Protein AF-A0A1A8FPU8-F1 (afdb_monomer)

Secondary structure (DSSP, 8-state):
-HHHHHHHH--TTTTTS-EEEHHHHHHH-S---SHHHHHHHHHHHHTTSEEEEEETTEEEEEE-

Radius of gyration: 11.94 Å; Cα contacts (8 Å, |Δi|>4): 60; chains: 1; bounding box: 26×24×26 Å

Nearest PDB structures (foldseek):
  4c9y-assembly2_B  TM=9.973E-01  e=5.118E-07  Homo sapiens
  4ca0-assembly2_B  TM=9.782E-01  e=3.483E-07  Homo sapiens
  2co5-assembly1_A  TM=7.225E-01  e=8.894E-01  Sulfolobus turreted icosahedral virus 1
  6rbd-assembly1_l  TM=6.722E-01  e=1.011E+00  Saccharomyces cerevisiae S288C
  7r81-assembly1_L2  TM=5.482E-01  e=4.714E+00  Neurospora crassa

Organism: NCBI:txid1143690

Mean predicted aligned error: 2.52 Å

Solvent-accessible surface area (backbone atoms only — not comparable to full-atom values): 3922 Å² total; per-residue (Å²): 110,70,70,53,55,56,58,73,68,56,50,87,90,42,67,97,52,58,64,45,40,69,67,51,42,58,71,77,42,97,57,67,96,44,74,67,46,53,50,50,51,51,51,36,39,74,69,62,47,32,48,81,48,79,59,93,94,41,59,33,47,29,57,100

InterPro domains:
  IPR009829 Spindle and kinetochore-associated protein 1 [PF07160] (2-57)
  IPR009829 Spindle and kinetochore-associated protein 1 [PTHR28573] (4-64)
  IPR042031 SKA1 microtubule binding domain superfamily [G3DSA:1.10.10.1890] (1-64)

Sequence (64 aa):
RLQQRFRDQETKDTKGHCFVVEEDIHEFTQMKVDKRFQGILNMLRHCQRLRQLRGGGLVRYVLL

Foldseek 3Di:
DVVVVVVVPDDPVCVPWDKDWQVCCVVPHPDDPDPVVVVVLVVCVVVVQWDWDDDPNTIITTGD

pLDDT: mean 95.55, std 2.11, range [85.44, 98.06]

Structure (mmCIF, N/CA/C/O backbone):
data_AF-A0A1A8FPU8-F1
#
_entry.id   AF-A0A1A8FPU8-F1
#
loop_
_atom_site.group_PDB
_atom_site.id
_atom_site.type_symbol
_atom_site.label_atom_id
_atom_site.label_alt_id
_atom_site.label_comp_id
_atom_site.label_asym_id
_atom_site.label_entity_id
_atom_site.label_seq_id
_atom_site.pdbx_PDB_ins_code
_atom_site.Cartn_x
_atom_site.Cartn_y
_atom_site.Cartn_z
_atom_site.occupancy
_atom_site.B_iso_or_equiv
_atom_site.auth_seq_id
_atom_site.auth_comp_id
_atom_site.auth_asym_id
_atom_site.auth_atom_id
_atom_site.pdbx_PDB_model_num
ATOM 1 N N . ARG A 1 1 ? -9.965 7.593 14.128 1.00 85.44 1 ARG A N 1
ATOM 2 C CA . ARG A 1 1 ? -10.312 7.530 12.684 1.00 85.44 1 ARG A CA 1
ATOM 3 C C . ARG A 1 1 ? -9.362 6.594 11.936 1.00 85.44 1 ARG A C 1
ATOM 5 O O . ARG A 1 1 ? -9.853 5.627 11.381 1.00 85.44 1 ARG A O 1
ATOM 12 N N . LEU A 1 2 ? -8.038 6.773 12.039 1.00 94.19 2 LEU A N 1
ATOM 13 C CA . LEU A 1 2 ? -7.038 5.884 11.418 1.00 94.19 2 LEU A CA 1
ATOM 14 C C . LEU A 1 2 ? -7.173 4.398 11.809 1.00 94.19 2 LEU A C 1
ATOM 16 O O . LEU A 1 2 ? -7.253 3.537 10.945 1.00 94.19 2 LEU A O 1
ATOM 20 N N . GLN A 1 3 ? -7.311 4.098 13.105 1.00 95.75 3 GLN A N 1
ATOM 21 C CA . GLN A 1 3 ? -7.525 2.716 13.561 1.00 95.75 3 GLN A CA 1
ATOM 22 C C . GLN A 1 3 ? -8.777 2.070 12.943 1.00 95.75 3 GLN A C 1
ATOM 24 O O . GLN A 1 3 ? -8.765 0.880 12.648 1.0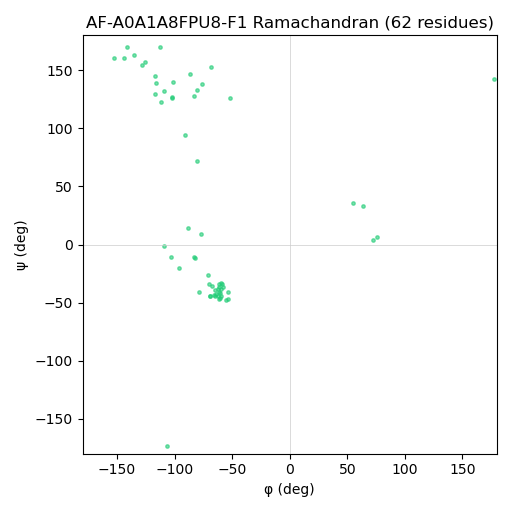0 95.75 3 GLN A O 1
ATOM 29 N N . GLN A 1 4 ? -9.854 2.841 12.752 1.00 97.00 4 GLN A N 1
ATOM 30 C CA . GLN A 1 4 ? -11.072 2.335 12.120 1.00 97.00 4 GLN A CA 1
ATOM 31 C C . GLN A 1 4 ? -10.825 2.047 10.636 1.00 97.00 4 GLN A C 1
ATOM 33 O O . GLN A 1 4 ? -11.154 0.959 10.191 1.00 97.00 4 GLN A O 1
ATOM 38 N N . ARG A 1 5 ? -10.140 2.950 9.915 1.00 96.12 5 ARG A N 1
ATOM 39 C CA . ARG A 1 5 ? -9.719 2.739 8.518 1.00 96.12 5 ARG A CA 1
ATOM 40 C C . ARG A 1 5 ? -8.93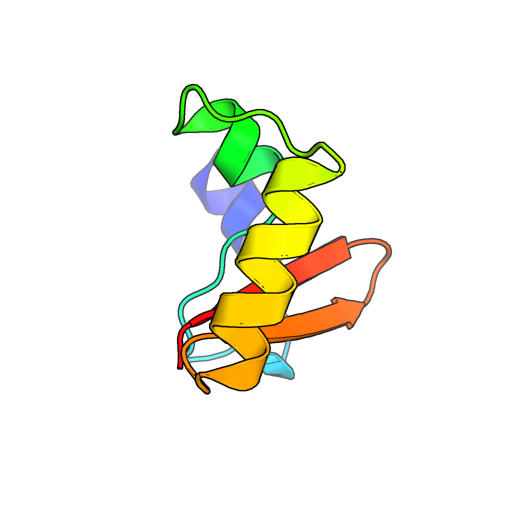2 1.435 8.360 1.00 96.12 5 ARG A C 1
ATOM 42 O O . ARG A 1 5 ? -9.273 0.631 7.505 1.00 96.12 5 ARG A O 1
ATOM 49 N N . PHE A 1 6 ? -7.961 1.169 9.235 1.00 96.25 6 PHE A N 1
ATOM 50 C CA . PHE A 1 6 ? -7.219 -0.099 9.216 1.00 96.25 6 PHE A CA 1
ATOM 51 C C . PHE A 1 6 ? -8.117 -1.319 9.459 1.00 96.25 6 PHE A C 1
ATOM 53 O O . PHE A 1 6 ? -7.978 -2.327 8.774 1.00 96.25 6 PHE A O 1
ATOM 60 N N . ARG A 1 7 ? -9.073 -1.228 10.395 1.00 95.50 7 ARG A N 1
ATOM 61 C CA . ARG A 1 7 ? -10.049 -2.304 10.642 1.00 95.50 7 ARG A CA 1
ATOM 62 C C . ARG A 1 7 ? -10.978 -2.535 9.450 1.00 95.50 7 ARG A C 1
ATOM 64 O O . ARG A 1 7 ? -11.263 -3.683 9.140 1.00 95.50 7 ARG A O 1
ATOM 71 N N . ASP A 1 8 ? -11.420 -1.480 8.776 1.00 96.31 8 ASP A N 1
ATOM 72 C CA . ASP A 1 8 ? -12.311 -1.578 7.611 1.00 96.31 8 ASP A CA 1
ATOM 73 C C . ASP A 1 8 ? -11.583 -2.157 6.387 1.00 96.31 8 ASP A C 1
ATOM 75 O O . ASP A 1 8 ? -12.189 -2.775 5.512 1.00 96.31 8 ASP A O 1
ATOM 79 N N . GLN A 1 9 ? -10.261 -1.981 6.331 1.00 97.19 9 GLN A N 1
ATOM 80 C CA . GLN A 1 9 ? -9.408 -2.555 5.301 1.00 97.19 9 GLN A CA 1
ATOM 81 C C . GLN A 1 9 ? -9.009 -4.005 5.599 1.00 97.19 9 GLN A C 1
ATOM 83 O O . GLN A 1 9 ? -8.491 -4.658 4.701 1.00 97.19 9 GLN A O 1
ATOM 88 N N . GLU A 1 10 ? -9.248 -4.559 6.785 1.00 97.19 10 GLU A N 1
ATOM 89 C CA . GLU A 1 10 ? -8.963 -5.970 7.071 1.00 97.19 10 GLU A CA 1
ATOM 90 C C . GLU A 1 10 ? -9.881 -6.933 6.295 1.00 97.19 10 GLU A C 1
ATOM 92 O O . GLU A 1 10 ? -11.011 -6.627 5.919 1.00 97.19 10 GLU A O 1
ATOM 97 N N . THR A 1 11 ? -9.378 -8.139 6.048 1.00 96.44 11 THR A N 1
ATOM 98 C CA . THR A 1 11 ? -10.084 -9.246 5.391 1.00 96.44 11 THR A CA 1
ATOM 99 C C . THR A 1 11 ? -9.717 -10.565 6.063 1.00 96.44 11 THR A C 1
ATOM 101 O O . THR A 1 11 ? -8.778 -10.648 6.854 1.00 96.44 11 THR A O 1
ATOM 104 N N . LYS A 1 12 ? -10.422 -11.648 5.719 1.00 96.00 12 LYS A N 1
ATOM 105 C CA . LYS A 1 12 ? -10.062 -12.986 6.216 1.00 96.00 12 LYS A CA 1
ATOM 106 C C . LYS A 1 12 ? -8.632 -13.386 5.822 1.00 96.00 12 LYS A C 1
ATOM 108 O O . LYS A 1 12 ? -7.958 -14.027 6.621 1.00 96.00 12 LYS A O 1
ATOM 113 N N . ASP A 1 13 ? -8.168 -12.954 4.649 1.00 95.75 13 ASP A N 1
ATOM 114 C CA . ASP A 1 13 ? -6.866 -13.327 4.076 1.00 95.75 13 ASP A CA 1
ATOM 115 C C . ASP A 1 13 ? -5.680 -12.509 4.617 1.00 95.75 13 ASP A C 1
ATOM 117 O O . ASP A 1 13 ? -4.520 -12.859 4.376 1.00 95.75 13 ASP A O 1
ATOM 121 N N . THR A 1 14 ? -5.962 -11.419 5.336 1.00 96.81 14 THR A N 1
ATOM 122 C CA . THR A 1 14 ? -4.961 -10.538 5.960 1.00 96.81 14 THR A CA 1
ATOM 123 C C . THR A 1 14 ? -4.829 -10.745 7.458 1.00 96.81 14 THR A C 1
ATOM 125 O O . THR A 1 14 ? -3.853 -10.287 8.045 1.00 96.81 14 THR A O 1
ATOM 128 N N . LYS A 1 15 ? -5.743 -11.501 8.077 1.00 95.81 15 LYS A N 1
ATOM 129 C CA . LYS A 1 15 ? -5.694 -11.803 9.507 1.00 95.81 15 LYS A CA 1
ATOM 130 C C . LYS A 1 15 ? -4.320 -12.360 9.896 1.00 95.81 15 LYS A C 1
ATOM 132 O O . LYS A 1 15 ? -3.849 -13.340 9.318 1.00 95.81 15 LYS A O 1
ATOM 137 N N . GLY A 1 16 ? -3.690 -11.730 10.887 1.00 95.25 16 GLY A N 1
ATOM 138 C CA . GLY A 1 16 ? -2.372 -12.127 11.391 1.00 95.25 16 GLY A CA 1
ATOM 139 C C . GLY A 1 16 ? -1.191 -11.737 10.498 1.00 95.25 16 GLY A C 1
ATOM 140 O O . GLY A 1 16 ? -0.069 -12.123 10.804 1.00 95.25 16 GLY A O 1
ATOM 141 N N . HIS A 1 17 ? -1.418 -10.975 9.426 1.00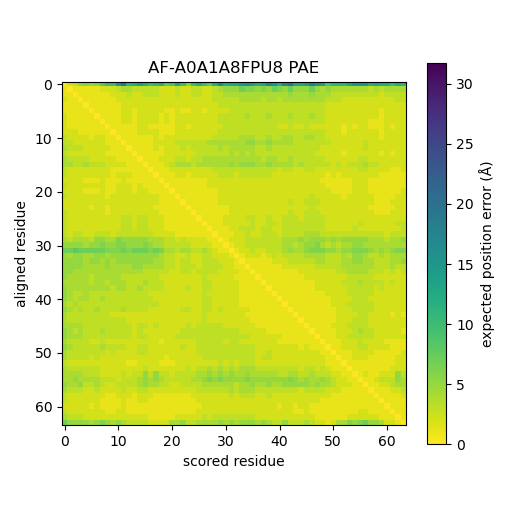 96.75 17 HIS A N 1
ATOM 142 C CA . HIS A 1 17 ? -0.368 -10.483 8.542 1.00 96.75 17 HIS A CA 1
ATOM 143 C C . HIS A 1 17 ? -0.304 -8.956 8.571 1.00 96.75 17 HIS A C 1
ATOM 145 O O . HIS A 1 17 ? -1.327 -8.277 8.620 1.00 96.75 17 HIS A O 1
ATOM 151 N N . CYS A 1 18 ? 0.903 -8.409 8.459 1.00 97.62 18 CYS A N 1
ATOM 152 C CA . CYS A 1 18 ? 1.087 -6.979 8.245 1.00 97.62 18 CYS A CA 1
ATOM 153 C C . CYS A 1 18 ? 0.887 -6.645 6.764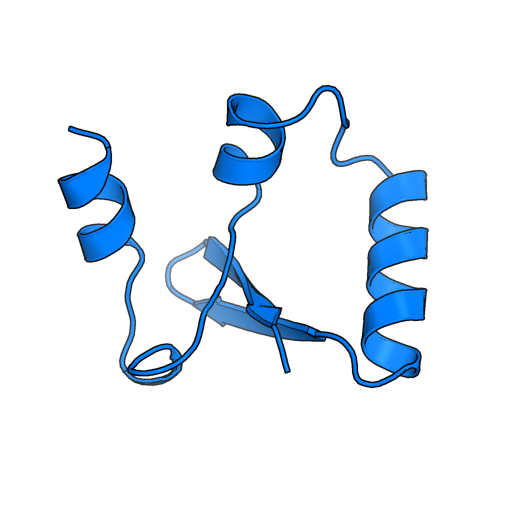 1.00 97.62 18 CYS A C 1
ATOM 155 O O . CYS A 1 18 ? 1.458 -7.299 5.888 1.00 97.62 18 CYS A O 1
ATOM 157 N N . PHE A 1 19 ? 0.112 -5.605 6.472 1.00 98.06 19 PHE A N 1
ATOM 158 C CA . PHE A 1 19 ? -0.064 -5.102 5.116 1.00 98.06 19 PHE A CA 1
ATOM 159 C C . PHE A 1 19 ? -0.194 -3.583 5.105 1.00 98.06 19 PHE A C 1
ATOM 161 O O . PHE A 1 19 ? -0.515 -2.970 6.119 1.00 98.06 19 PHE A O 1
ATOM 168 N N . VAL A 1 20 ? 0.046 -3.002 3.934 1.00 97.12 20 VAL A N 1
ATOM 169 C CA . VAL A 1 20 ? -0.208 -1.586 3.649 1.00 97.12 20 VAL A CA 1
ATOM 170 C C . VAL A 1 20 ? -1.032 -1.456 2.378 1.00 97.12 20 VAL A C 1
ATOM 172 O O . VAL A 1 20 ? -0.996 -2.332 1.504 1.00 97.12 20 VAL A O 1
ATOM 175 N N . VAL A 1 21 ? -1.768 -0.360 2.257 1.00 96.56 21 VAL A N 1
ATOM 176 C CA . VAL A 1 21 ? -2.485 0.017 1.036 1.00 96.56 21 VAL A CA 1
ATOM 177 C C . VAL A 1 21 ? -1.878 1.278 0.434 1.00 96.56 21 VAL A C 1
ATOM 179 O O . VAL A 1 21 ? -1.031 1.931 1.036 1.00 96.56 21 VAL A O 1
ATOM 182 N N . GLU A 1 22 ? -2.291 1.624 -0.782 1.00 95.38 22 GLU A N 1
ATOM 183 C CA . GLU A 1 22 ? -1.788 2.818 -1.469 1.00 95.38 22 GLU A CA 1
ATOM 184 C C . GLU A 1 22 ? -1.940 4.099 -0.630 1.00 95.38 22 GLU A C 1
ATOM 186 O O . GLU A 1 22 ? -1.012 4.898 -0.560 1.00 95.38 22 GLU A O 1
ATOM 191 N N . GLU A 1 23 ? -3.069 4.265 0.055 1.00 95.38 23 GLU A N 1
ATOM 192 C CA . GLU A 1 23 ? -3.318 5.430 0.908 1.00 95.38 23 GLU A CA 1
ATOM 193 C C . GLU A 1 23 ? -2.307 5.550 2.059 1.00 95.38 23 GLU A C 1
ATOM 195 O O . GLU A 1 23 ? -1.896 6.656 2.389 1.00 95.38 23 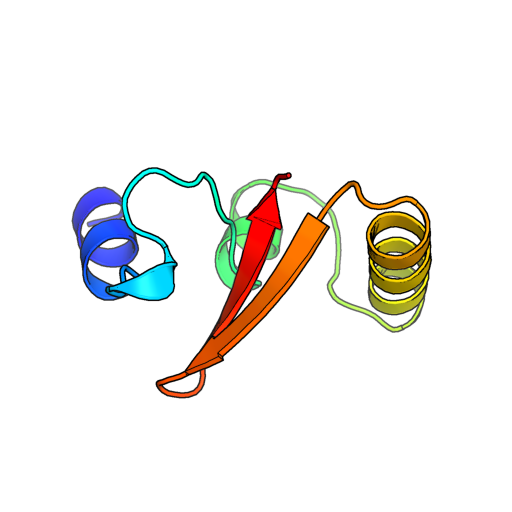GLU A O 1
ATOM 200 N N . ASP A 1 24 ? -1.821 4.432 2.608 1.00 96.06 24 ASP A N 1
ATOM 201 C CA . ASP A 1 24 ? -0.802 4.447 3.666 1.00 96.06 24 ASP A CA 1
ATOM 202 C C . ASP A 1 24 ? 0.557 4.907 3.127 1.00 96.06 24 ASP A C 1
ATOM 204 O O . ASP A 1 24 ? 1.309 5.588 3.821 1.00 96.06 24 ASP A O 1
ATOM 208 N N . ILE A 1 25 ? 0.875 4.569 1.873 1.00 95.25 25 ILE A N 1
ATOM 209 C CA . ILE A 1 25 ? 2.091 5.049 1.207 1.00 95.25 25 ILE A CA 1
ATOM 210 C C . ILE A 1 25 ? 2.023 6.567 1.029 1.00 95.25 25 ILE A C 1
ATOM 212 O O . ILE A 1 25 ? 3.004 7.249 1.321 1.00 95.25 25 ILE A O 1
ATOM 216 N N . HIS A 1 26 ? 0.873 7.095 0.600 1.00 94.25 26 HIS A N 1
ATOM 217 C CA . HIS A 1 26 ? 0.669 8.541 0.455 1.00 94.25 26 HIS A CA 1
ATOM 218 C C . HIS A 1 26 ? 0.653 9.274 1.807 1.00 94.25 26 HIS A C 1
ATOM 220 O O . HIS A 1 26 ? 1.141 10.397 1.884 1.00 94.25 26 HIS A O 1
ATOM 226 N N . GLU A 1 27 ? 0.109 8.661 2.865 1.00 95.62 27 GLU A N 1
ATOM 227 C CA . GLU A 1 27 ? -0.008 9.279 4.196 1.00 95.62 27 GLU A CA 1
ATOM 228 C C . GLU A 1 27 ? 1.314 9.254 4.984 1.00 95.62 27 GLU A C 1
ATOM 230 O O . GLU A 1 27 ? 1.662 10.240 5.633 1.00 95.62 27 GLU A O 1
ATOM 235 N N . PHE A 1 28 ? 2.068 8.151 4.929 1.00 96.56 28 PHE A N 1
ATOM 236 C CA . PHE A 1 28 ? 3.223 7.922 5.812 1.00 96.56 28 PHE A CA 1
ATOM 237 C C . PHE A 1 28 ? 4.585 8.002 5.118 1.00 96.56 28 PHE A C 1
ATOM 239 O O . PHE A 1 28 ? 5.618 7.844 5.772 1.00 96.56 28 PHE A O 1
ATOM 246 N N . THR A 1 29 ? 4.629 8.246 3.807 1.00 95.62 29 THR A N 1
ATOM 247 C CA . THR A 1 29 ? 5.887 8.362 3.057 1.00 95.62 29 THR A CA 1
ATOM 248 C C . THR A 1 29 ? 5.865 9.564 2.113 1.00 95.62 29 THR A C 1
ATOM 250 O O . THR A 1 29 ?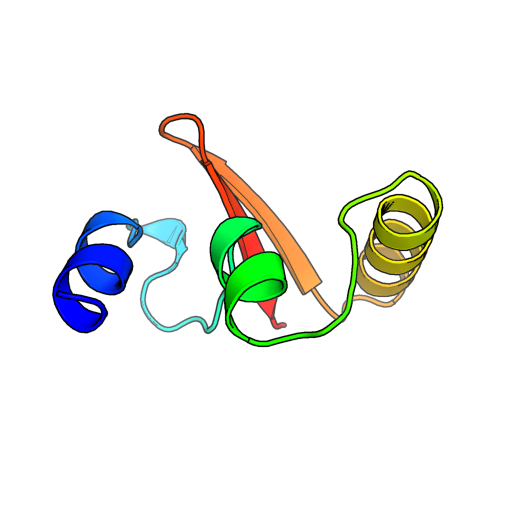 4.815 10.089 1.770 1.00 95.62 29 THR A O 1
ATOM 253 N N . GLN A 1 30 ? 7.037 9.991 1.637 1.00 94.50 30 GLN A N 1
ATOM 254 C CA . GLN A 1 30 ? 7.145 10.983 0.554 1.00 94.50 30 GLN A CA 1
ATOM 255 C C . GLN A 1 30 ? 7.133 10.329 -0.844 1.00 94.50 30 GLN A C 1
ATOM 257 O O . GLN A 1 30 ? 7.528 10.947 -1.836 1.00 94.50 30 GLN A O 1
ATOM 262 N N . MET A 1 31 ? 6.746 9.053 -0.937 1.00 91.75 31 MET A N 1
ATOM 263 C CA . MET A 1 31 ? 6.760 8.291 -2.182 1.00 91.75 31 MET A CA 1
ATOM 264 C C . MET A 1 31 ? 5.468 8.502 -2.971 1.00 91.75 31 MET A C 1
ATOM 266 O O . MET A 1 31 ? 4.387 8.620 -2.407 1.00 91.75 31 MET A O 1
ATOM 270 N N . LYS A 1 32 ? 5.576 8.487 -4.302 1.00 89.94 32 LYS A N 1
ATOM 271 C CA . LYS A 1 32 ? 4.422 8.465 -5.208 1.00 89.94 32 LYS A CA 1
ATOM 272 C C . LYS A 1 32 ? 4.199 7.050 -5.726 1.00 89.94 32 LYS A C 1
ATOM 274 O O . LYS A 1 32 ? 5.158 6.374 -6.096 1.00 89.94 32 LYS A O 1
ATOM 279 N N . VAL A 1 33 ? 2.941 6.627 -5.821 1.00 90.44 33 VAL A N 1
ATOM 280 C CA . VAL A 1 33 ? 2.554 5.346 -6.435 1.00 90.44 33 VAL A CA 1
ATOM 281 C C . VAL A 1 33 ? 2.522 5.492 -7.961 1.00 90.44 33 VAL A C 1
ATOM 283 O O . VAL A 1 33 ? 1.476 5.552 -8.597 1.00 90.44 33 VAL A O 1
ATOM 286 N N . ASP A 1 34 ? 3.705 5.603 -8.562 1.00 93.88 34 ASP A N 1
ATOM 287 C CA . ASP A 1 34 ? 3.904 5.758 -10.005 1.00 93.88 34 ASP A CA 1
ATOM 288 C C . ASP A 1 34 ? 4.444 4.472 -10.670 1.00 93.88 34 ASP A C 1
ATOM 290 O O . ASP A 1 34 ? 4.570 3.413 -10.046 1.00 93.88 34 ASP A O 1
ATOM 294 N N . LYS A 1 35 ? 4.790 4.536 -11.966 1.00 94.56 35 LYS A N 1
ATOM 295 C CA . LYS A 1 35 ? 5.364 3.385 -12.691 1.00 94.56 35 LYS A CA 1
ATOM 296 C C . LYS A 1 35 ? 6.676 2.885 -12.074 1.00 94.56 35 LYS A C 1
ATOM 298 O O . LYS A 1 35 ? 6.938 1.682 -12.117 1.00 94.56 35 LYS A O 1
ATOM 303 N N . ARG A 1 36 ? 7.492 3.773 -11.494 1.00 94.25 36 ARG A N 1
ATOM 304 C CA . ARG A 1 36 ? 8.744 3.398 -10.824 1.00 94.25 36 ARG A CA 1
ATOM 305 C C . ARG A 1 36 ? 8.440 2.622 -9.546 1.00 94.25 36 ARG A C 1
ATOM 307 O O . ARG A 1 36 ? 9.044 1.574 -9.326 1.00 94.25 36 ARG A O 1
ATOM 314 N N . PHE A 1 37 ? 7.477 3.082 -8.750 1.00 93.56 37 PHE A N 1
ATOM 315 C CA . PHE A 1 37 ? 7.007 2.365 -7.566 1.00 93.56 37 PHE A CA 1
ATOM 316 C C . PHE A 1 37 ? 6.459 0.977 -7.915 1.00 93.56 37 PHE A C 1
ATOM 318 O O . PHE A 1 37 ? 6.832 -0.009 -7.281 1.00 93.56 37 PHE A O 1
ATOM 325 N N . GLN A 1 38 ? 5.657 0.863 -8.979 1.00 93.06 38 GLN A N 1
ATOM 326 C CA . GLN A 1 38 ? 5.170 -0.436 -9.460 1.00 93.06 38 GLN A CA 1
ATOM 327 C C . GLN A 1 38 ? 6.318 -1.369 -9.887 1.00 93.06 38 GLN A C 1
ATOM 329 O O . G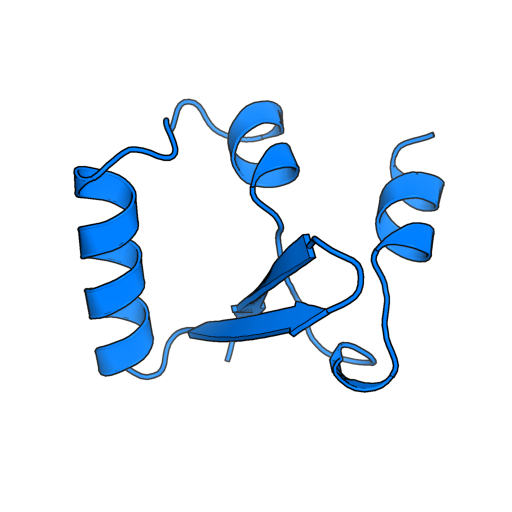LN A 1 38 ? 6.273 -2.569 -9.614 1.00 93.06 38 GLN A O 1
ATOM 334 N N . GLY A 1 39 ? 7.381 -0.827 -10.493 1.00 96.25 39 GLY A N 1
ATOM 335 C CA . GLY A 1 39 ? 8.609 -1.572 -10.783 1.00 96.25 39 GLY A CA 1
ATOM 336 C C . GLY A 1 39 ? 9.283 -2.121 -9.521 1.00 96.25 39 GLY A C 1
ATOM 337 O O . GLY A 1 39 ? 9.617 -3.304 -9.468 1.00 96.25 39 GLY A O 1
ATOM 338 N N . ILE A 1 40 ? 9.408 -1.299 -8.474 1.00 95.00 40 ILE A N 1
ATOM 339 C CA . ILE A 1 40 ? 9.957 -1.720 -7.173 1.00 95.00 40 ILE A CA 1
ATOM 340 C C . ILE A 1 40 ? 9.081 -2.808 -6.539 1.00 95.00 40 ILE A C 1
ATOM 342 O O . ILE A 1 40 ? 9.602 -3.827 -6.093 1.00 95.00 40 ILE A O 1
ATOM 346 N N . LEU A 1 41 ? 7.754 -2.655 -6.552 1.00 94.62 41 LEU A N 1
ATOM 347 C CA . LEU A 1 41 ? 6.837 -3.681 -6.046 1.00 94.62 41 LEU A CA 1
ATOM 348 C C . LEU A 1 41 ? 6.975 -5.010 -6.793 1.00 94.62 41 LEU A C 1
ATOM 350 O O . LEU A 1 41 ? 6.893 -6.070 -6.175 1.00 94.62 41 LEU A O 1
ATOM 354 N N . ASN A 1 42 ? 7.188 -4.971 -8.110 1.00 95.88 42 ASN A N 1
ATOM 355 C CA . ASN A 1 42 ? 7.430 -6.177 -8.899 1.00 95.88 42 ASN A CA 1
ATOM 356 C C . ASN A 1 42 ? 8.731 -6.870 -8.481 1.00 95.88 42 ASN A C 1
ATOM 358 O O . ASN A 1 42 ? 8.722 -8.087 -8.301 1.00 95.88 42 ASN A O 1
ATOM 362 N N . MET A 1 43 ? 9.805 -6.108 -8.256 1.00 97.50 43 MET A N 1
ATOM 363 C CA . MET A 1 43 ? 11.071 -6.636 -7.734 1.00 97.50 43 MET A CA 1
ATOM 364 C C . MET A 1 43 ? 10.890 -7.252 -6.342 1.00 97.50 43 MET A C 1
ATOM 366 O O . MET A 1 43 ? 11.307 -8.381 -6.109 1.00 97.50 43 MET A O 1
ATOM 370 N N . LEU A 1 44 ? 10.206 -6.560 -5.425 1.00 97.12 44 LEU A N 1
ATOM 371 C CA . LEU A 1 44 ? 9.946 -7.067 -4.073 1.00 97.12 44 LEU A CA 1
ATOM 372 C C . LEU A 1 44 ? 9.100 -8.347 -4.084 1.00 97.12 44 LEU A C 1
ATOM 374 O O . LEU A 1 44 ? 9.376 -9.269 -3.317 1.00 97.12 44 LEU A O 1
ATOM 378 N N . ARG A 1 45 ? 8.108 -8.434 -4.977 1.00 96.56 45 ARG A N 1
ATOM 379 C CA . ARG A 1 45 ? 7.301 -9.647 -5.169 1.00 96.56 45 ARG A CA 1
ATOM 380 C C . ARG A 1 45 ? 8.138 -10.800 -5.718 1.00 96.56 45 ARG A C 1
ATOM 382 O O . ARG A 1 45 ? 8.019 -11.915 -5.225 1.00 96.56 45 ARG A O 1
ATOM 389 N N . HIS A 1 46 ? 8.996 -10.531 -6.703 1.00 97.12 46 HIS A N 1
ATOM 390 C CA . HIS A 1 46 ? 9.923 -11.523 -7.252 1.00 97.12 46 HIS A CA 1
ATOM 391 C C . HIS A 1 46 ? 10.883 -12.054 -6.176 1.00 97.12 46 HIS A C 1
ATOM 393 O O . HIS A 1 46 ? 11.081 -13.260 -6.065 1.00 97.12 46 HIS A O 1
ATOM 399 N N . CYS A 1 47 ? 11.391 -11.165 -5.320 1.00 97.88 47 CYS A N 1
ATOM 400 C CA . CYS A 1 47 ? 12.259 -11.499 -4.190 1.00 97.88 47 CYS A CA 1
ATOM 401 C C . CYS A 1 47 ? 11.519 -12.089 -2.976 1.00 97.88 47 CYS A C 1
ATOM 403 O O . CYS A 1 47 ? 12.127 -12.201 -1.911 1.00 97.88 47 CYS A O 1
ATOM 405 N N . GLN A 1 48 ? 10.228 -12.415 -3.103 1.00 97.12 48 GLN A N 1
ATOM 406 C CA . GLN A 1 48 ? 9.400 -12.989 -2.035 1.00 97.12 48 GLN A CA 1
ATOM 407 C C . GLN A 1 48 ? 9.395 -12.145 -0.747 1.00 97.12 48 GLN A C 1
ATOM 409 O O . GLN A 1 48 ? 9.365 -12.674 0.357 1.00 97.12 48 GLN A O 1
ATOM 414 N N . ARG A 1 49 ? 9.431 -10.812 -0.882 1.00 98.00 49 ARG A N 1
ATOM 415 C CA . ARG A 1 49 ? 9.374 -9.865 0.251 1.00 98.00 49 ARG A CA 1
ATOM 416 C C . ARG A 1 49 ? 7.974 -9.330 0.523 1.00 98.00 49 ARG A C 1
ATOM 418 O O . ARG A 1 49 ? 7.708 -8.831 1.609 1.00 98.00 49 ARG A O 1
ATOM 425 N N . LEU A 1 50 ? 7.087 -9.409 -0.466 1.00 97.00 50 LEU A N 1
ATOM 426 C CA . LEU A 1 50 ? 5.677 -9.065 -0.318 1.00 97.00 50 LEU A CA 1
ATOM 427 C C . LEU A 1 50 ? 4.811 -9.845 -1.308 1.00 97.00 50 LEU A C 1
ATOM 429 O O . LEU A 1 50 ? 5.286 -10.286 -2.358 1.00 97.00 50 LEU A O 1
ATOM 433 N N . ARG A 1 51 ? 3.512 -9.933 -1.020 1.00 96.06 51 ARG A N 1
ATOM 434 C CA . ARG A 1 51 ? 2.473 -10.397 -1.953 1.00 96.06 51 ARG A CA 1
ATOM 435 C C . ARG A 1 51 ? 1.353 -9.365 -2.081 1.00 96.06 51 ARG A C 1
ATOM 437 O O . ARG A 1 51 ? 1.150 -8.539 -1.199 1.00 96.06 51 ARG A O 1
ATOM 444 N N . GLN A 1 52 ? 0.620 -9.407 -3.192 1.00 95.38 52 GLN A N 1
ATOM 445 C CA . GLN A 1 52 ? -0.552 -8.553 -3.405 1.00 95.38 52 GLN A CA 1
ATOM 446 C C . GLN A 1 52 ? -1.834 -9.348 -3.172 1.00 95.38 52 GLN A C 1
ATOM 448 O O . GLN A 1 52 ? -2.033 -10.380 -3.809 1.00 95.38 52 GLN A O 1
ATOM 453 N N . LEU A 1 53 ? -2.715 -8.832 -2.318 1.00 96.81 53 LEU A N 1
ATOM 454 C CA . LEU A 1 53 ? -4.091 -9.304 -2.181 1.00 96.81 53 LEU A CA 1
ATOM 455 C C . LEU A 1 53 ? -5.047 -8.258 -2.745 1.00 96.81 53 LEU A C 1
ATOM 457 O O . LEU A 1 53 ? -4.928 -7.070 -2.445 1.00 96.81 53 LEU A O 1
ATOM 461 N N . ARG A 1 54 ? -5.993 -8.694 -3.576 1.00 95.94 54 ARG A N 1
ATOM 462 C CA . ARG A 1 54 ? -6.983 -7.827 -4.224 1.00 95.94 54 ARG A CA 1
ATOM 463 C C . ARG A 1 54 ? -8.370 -8.221 -3.744 1.00 95.94 54 ARG A C 1
ATOM 465 O O . ARG A 1 54 ? -8.718 -9.394 -3.799 1.00 95.94 54 ARG A O 1
ATOM 472 N N . GLY A 1 55 ? -9.157 -7.249 -3.297 1.00 94.62 55 GLY A N 1
ATOM 473 C CA . GLY A 1 55 ? -10.526 -7.496 -2.847 1.00 94.62 55 GLY A CA 1
ATOM 474 C C . GLY A 1 55 ? -11.194 -6.232 -2.320 1.00 94.62 55 GLY A C 1
ATOM 475 O O . GLY A 1 55 ? -10.535 -5.400 -1.692 1.00 94.62 55 GLY A O 1
ATOM 476 N N . GLY A 1 56 ? -12.493 -6.079 -2.596 1.00 91.94 56 GLY A N 1
ATOM 477 C CA . GLY A 1 56 ? -13.270 -4.903 -2.183 1.00 91.94 56 GLY A CA 1
ATOM 478 C C . GLY A 1 56 ? -12.795 -3.597 -2.828 1.00 91.94 56 GLY A C 1
ATOM 479 O O . GLY A 1 56 ? -12.798 -2.564 -2.175 1.00 91.94 56 GLY A O 1
ATOM 480 N N . GLY A 1 57 ? -12.297 -3.654 -4.070 1.00 94.38 57 GLY A N 1
ATOM 481 C CA . GLY A 1 57 ? -11.729 -2.488 -4.763 1.00 94.38 57 GLY A CA 1
ATOM 482 C C . GLY A 1 57 ? -10.367 -2.023 -4.229 1.00 94.38 57 GLY A C 1
ATOM 483 O O . GLY A 1 57 ? -9.832 -1.037 -4.721 1.00 94.38 57 GLY A O 1
ATOM 484 N N . LEU A 1 58 ? -9.786 -2.740 -3.261 1.00 96.06 58 LEU A N 1
ATOM 485 C CA . LEU A 1 58 ? -8.546 -2.366 -2.587 1.00 96.06 58 LEU A CA 1
ATOM 486 C C . LEU A 1 58 ? -7.430 -3.381 -2.856 1.00 96.06 58 LEU A C 1
ATOM 488 O O . LEU A 1 58 ? -7.650 -4.599 -2.835 1.00 96.06 58 LEU A O 1
ATOM 492 N N . VAL A 1 59 ? -6.219 -2.872 -3.084 1.00 96.38 59 VAL A N 1
ATOM 493 C CA . VAL A 1 59 ? -4.993 -3.672 -3.194 1.00 96.38 59 VAL A CA 1
ATOM 494 C C . VAL A 1 59 ? -4.216 -3.559 -1.890 1.00 96.38 59 VAL A C 1
ATOM 496 O O . VAL A 1 59 ? -3.903 -2.458 -1.447 1.00 96.38 59 VAL A O 1
ATOM 499 N N . ARG A 1 60 ? -3.890 -4.707 -1.299 1.00 97.75 60 ARG A N 1
ATOM 500 C CA . ARG A 1 60 ? -3.134 -4.822 -0.052 1.00 97.75 60 ARG A CA 1
ATOM 501 C C . ARG A 1 60 ? -1.775 -5.433 -0.347 1.00 97.75 60 ARG A C 1
ATOM 503 O O . ARG A 1 60 ? -1.697 -6.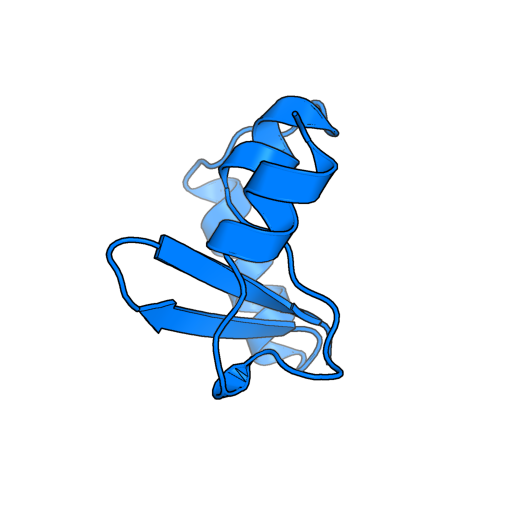534 -0.900 1.00 97.75 60 ARG A O 1
ATOM 510 N N . TYR A 1 61 ? -0.717 -4.719 0.005 1.00 97.12 61 TYR A N 1
ATOM 511 C CA . TYR A 1 61 ? 0.662 -5.180 -0.095 1.00 97.12 61 TYR A CA 1
ATOM 512 C C . TYR A 1 61 ? 1.030 -5.847 1.231 1.00 97.12 61 TYR A C 1
ATOM 514 O O . TYR A 1 61 ? 1.374 -5.174 2.198 1.00 97.12 61 TYR A O 1
ATOM 522 N N . VAL A 1 62 ? 0.877 -7.168 1.286 1.00 98.00 62 VAL A N 1
ATOM 523 C CA . VAL A 1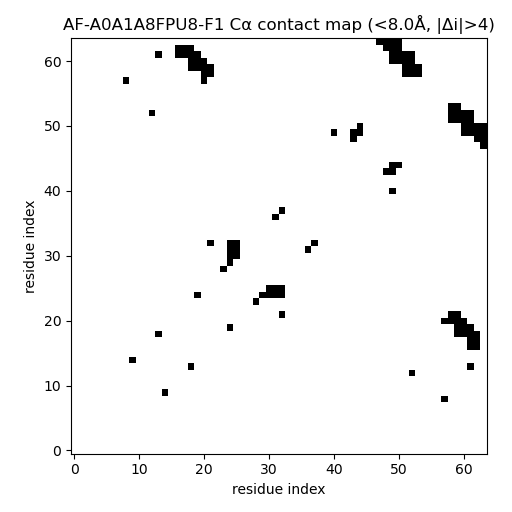 62 ? 1.131 -7.982 2.480 1.00 98.00 62 VAL A CA 1
ATOM 524 C C . VAL A 1 62 ? 2.618 -8.292 2.561 1.00 98.00 62 VAL A C 1
ATOM 526 O O . VAL A 1 62 ? 3.185 -8.800 1.591 1.00 98.00 62 VAL A O 1
ATOM 529 N N . LEU A 1 63 ? 3.231 -8.007 3.703 1.00 97.12 63 LEU A N 1
ATOM 530 C CA . LEU A 1 63 ? 4.628 -8.331 3.982 1.00 97.12 63 LEU A CA 1
ATOM 531 C C . LEU A 1 63 ? 4.757 -9.831 4.289 1.00 97.12 63 LEU A C 1
ATOM 533 O O . LEU A 1 63 ? 3.888 -10.395 4.960 1.00 97.12 63 LEU A O 1
ATOM 537 N N . LEU A 1 64 ? 5.801 -10.460 3.742 1.00 94.31 64 LEU A N 1
ATOM 538 C CA . LEU A 1 64 ? 6.110 -11.886 3.913 1.00 94.31 64 LEU A CA 1
ATOM 539 C C . LEU A 1 64 ? 7.228 -12.099 4.933 1.00 94.31 64 LEU A C 1
ATOM 541 O O . LEU A 1 64 ? 8.174 -11.277 4.940 1.00 94.31 64 LEU A O 1
#